Protein AF-A0A820P2M3-F1 (afdb_monomer_lite)

Secondary structure (DSSP, 8-state):
-HHHHHHHHHHHHHHHHHHHH-PPPGGGGS--TT--TTS-----------HHHHHHHSPPP--SHHHHHHHHHHHHHHHHHTTT-TTHHHHHHHHHHHHHHHHHHIIIIIS--PPP---SS-THHHHHHHHHHHHHHHHHHHHHHHTTHHHHH-TT--PPP-

Foldseek 3Di:
DVVVVVVVVVVVVVVVVVVVPPDDPPVVVDDPPPDDVPPDDPPPPPPPDDPVRVLVPAAADDDCVVVLVVVLVLVLCCLQCCLPDVCSVVVSVVVVVVSVVVVVCCQPPHHRNDDDDDDPDPPPSVVVSVVSNVVSVVNVVVVCVVVCVVCVVCVPDCDDDD

Organism: NCBI:txid433720

Sequence (162 aa):
TERKDLNDELKRILDQWNTSKQTKPVDDILIDSSFNPRDTIPSFETLSLSQAEIECLQPKWPDLYEDYLELVIQFGYIIFLSTLFPLAAFFSLINNILEIRTDAFKLCMIYQRPFSQRVKDIGHWQKIMEYMIVAAIIVNCIFCSIRGVFRRLVPRLPFAAE

Structure (mmCIF, N/CA/C/O backbone):
data_AF-A0A820P2M3-F1
#
_entry.id   AF-A0A820P2M3-F1
#
loop_
_atom_site.group_PDB
_atom_site.id
_atom_site.type_symbol
_atom_site.label_atom_id
_atom_site.label_alt_id
_atom_site.label_comp_id
_atom_site.label_asym_id
_atom_site.label_entity_id
_atom_site.label_seq_id
_atom_site.pdbx_PDB_ins_code
_atom_site.Cartn_x
_atom_site.Cartn_y
_atom_site.Cartn_z
_atom_site.occupancy
_atom_site.B_iso_or_equiv
_atom_site.auth_seq_id
_atom_site.auth_comp_id
_atom_site.auth_asym_id
_atom_site.auth_atom_id
_atom_site.pdbx_PDB_model_num
ATOM 1 N N . THR A 1 1 ? -55.831 -21.140 37.036 1.00 61.78 1 THR A N 1
ATOM 2 C CA . THR A 1 1 ? -54.873 -20.707 38.070 1.00 61.78 1 THR A CA 1
ATOM 3 C C . THR A 1 1 ? -53.545 -20.392 37.416 1.00 61.78 1 THR A C 1
ATOM 5 O O . THR A 1 1 ? -53.202 -19.228 37.361 1.00 61.78 1 THR A O 1
ATOM 8 N N . GLU A 1 2 ? -52.978 -21.340 36.673 1.00 67.62 2 GLU A N 1
ATOM 9 C CA . GLU A 1 2 ? -51.725 -21.209 35.904 1.00 67.62 2 GLU A CA 1
ATOM 10 C C . GLU A 1 2 ? -51.627 -20.001 34.938 1.00 67.62 2 GLU A C 1
ATOM 12 O O . GLU A 1 2 ? -50.626 -19.296 34.925 1.00 67.62 2 GLU A O 1
ATOM 17 N N . ARG A 1 3 ? -52.688 -19.664 34.179 1.00 70.62 3 ARG A N 1
ATOM 18 C CA . ARG A 1 3 ? -52.689 -18.440 33.338 1.00 70.62 3 ARG A CA 1
ATOM 19 C C . ARG A 1 3 ? -52.642 -17.127 34.129 1.00 70.62 3 ARG A C 1
ATOM 21 O O . ARG A 1 3 ? -52.258 -16.107 33.564 1.00 70.62 3 ARG A O 1
ATOM 28 N N . LYS A 1 4 ? -53.123 -17.119 35.376 1.00 74.06 4 LYS A N 1
ATOM 29 C CA . LYS A 1 4 ? -53.088 -15.916 36.221 1.00 74.06 4 LYS A CA 1
ATOM 30 C C . LYS A 1 4 ? -51.676 -15.719 36.761 1.00 74.06 4 LYS A C 1
ATOM 32 O O . LYS A 1 4 ? -51.141 -14.632 36.599 1.00 74.06 4 LYS A O 1
ATOM 37 N N . ASP A 1 5 ? -51.053 -16.801 37.220 1.00 82.62 5 ASP A N 1
ATOM 38 C CA . ASP A 1 5 ? -49.675 -16.793 37.716 1.00 82.62 5 ASP A CA 1
ATOM 39 C C . ASP A 1 5 ? -48.690 -16.304 36.640 1.00 82.62 5 ASP A C 1
ATOM 41 O O . ASP A 1 5 ? -47.858 -15.439 36.900 1.00 82.62 5 ASP A O 1
ATOM 45 N N . LEU A 1 6 ? -48.867 -16.754 35.392 1.00 86.50 6 LEU A N 1
ATOM 46 C CA . LEU A 1 6 ? -48.016 -16.352 34.267 1.00 86.50 6 LEU A CA 1
ATOM 47 C C . LEU A 1 6 ? -48.180 -14.867 33.890 1.00 86.50 6 LEU A C 1
ATOM 49 O O . LEU A 1 6 ? -47.212 -14.192 33.545 1.00 86.50 6 LEU A O 1
ATOM 53 N N . ASN A 1 7 ? -49.401 -14.332 33.986 1.00 88.06 7 ASN A N 1
ATOM 54 C CA . ASN A 1 7 ? -49.657 -12.908 33.757 1.00 88.06 7 ASN A CA 1
ATOM 55 C C . ASN A 1 7 ? -49.097 -12.030 34.882 1.00 88.06 7 ASN A C 1
ATOM 57 O O . ASN A 1 7 ? -48.656 -10.909 34.622 1.00 88.06 7 ASN A O 1
ATOM 61 N N . ASP A 1 8 ? -49.109 -12.526 36.116 1.00 91.00 8 ASP A N 1
ATOM 62 C CA . ASP A 1 8 ? -48.555 -11.814 37.264 1.00 91.00 8 ASP A CA 1
ATOM 63 C C . ASP A 1 8 ? -47.019 -11.809 37.221 1.00 91.00 8 ASP A C 1
ATOM 65 O O . ASP A 1 8 ? -46.391 -10.798 37.538 1.00 91.00 8 ASP A O 1
ATOM 69 N N . GLU A 1 9 ? -46.404 -12.886 36.734 1.00 87.25 9 GLU A N 1
ATOM 70 C CA . GLU A 1 9 ? -44.959 -12.969 36.520 1.00 87.25 9 GLU A CA 1
ATOM 71 C C . GLU A 1 9 ? -44.487 -12.071 35.368 1.00 87.25 9 GLU A C 1
ATOM 73 O O . GLU A 1 9 ? -43.521 -11.322 35.526 1.00 87.25 9 GLU A O 1
ATOM 78 N N . LEU A 1 10 ? -45.224 -12.027 34.253 1.00 89.31 10 LEU A N 1
ATOM 79 C CA . LEU A 1 10 ? -44.939 -11.092 33.158 1.00 89.31 10 LEU A CA 1
ATOM 80 C C . LEU A 1 10 ? -45.039 -9.631 33.600 1.00 89.31 10 LEU A C 1
ATOM 82 O O . LEU A 1 10 ? -44.202 -8.818 33.209 1.00 89.31 10 LEU A O 1
ATOM 86 N N . LYS A 1 11 ? -46.022 -9.291 34.441 1.00 90.19 11 LYS A N 1
ATOM 87 C CA . LYS A 1 11 ? -46.131 -7.943 35.015 1.00 90.19 11 LYS A CA 1
ATOM 88 C C . LYS A 1 11 ? -44.941 -7.599 35.900 1.00 90.19 11 LYS A C 1
ATOM 90 O O . LYS A 1 11 ? -44.429 -6.492 35.789 1.00 90.19 11 LYS A O 1
ATOM 95 N N . ARG A 1 12 ? -44.463 -8.541 36.720 1.00 90.81 12 ARG A N 1
ATOM 96 C CA . ARG A 1 12 ? -43.261 -8.337 37.545 1.00 90.81 12 ARG A CA 1
ATOM 97 C C . ARG A 1 12 ? -42.024 -8.079 36.694 1.00 90.81 12 ARG A C 1
ATOM 99 O O . ARG A 1 12 ? -41.280 -7.150 36.984 1.00 90.81 12 ARG A O 1
ATOM 106 N N . ILE A 1 13 ? -41.833 -8.862 35.634 1.00 83.12 13 ILE A N 1
ATOM 107 C CA . ILE A 1 13 ? -40.696 -8.701 34.719 1.00 83.12 13 ILE A CA 1
ATOM 108 C C . ILE A 1 13 ? -40.779 -7.355 33.988 1.00 83.12 13 ILE A C 1
ATOM 110 O O . ILE A 1 13 ? -39.770 -6.666 33.848 1.00 83.12 13 ILE A O 1
ATOM 114 N N . LEU A 1 14 ? -41.977 -6.958 33.552 1.00 87.50 14 LEU A N 1
ATOM 115 C CA . LEU A 1 14 ? -42.195 -5.686 32.868 1.00 87.50 14 LEU A CA 1
ATOM 116 C C . LEU A 1 14 ? -41.949 -4.488 33.797 1.00 87.50 14 LEU A C 1
ATOM 118 O O . LEU A 1 14 ? -41.298 -3.530 33.385 1.00 87.50 14 LEU A O 1
ATOM 122 N N . ASP A 1 15 ? -42.411 -4.559 35.047 1.00 87.94 15 ASP A N 1
ATOM 123 C CA . ASP A 1 15 ? -42.146 -3.532 36.058 1.00 87.94 15 ASP A CA 1
ATOM 124 C C . ASP A 1 15 ? -40.655 -3.449 36.379 1.00 87.94 15 ASP A C 1
ATOM 126 O O . ASP A 1 15 ? -40.093 -2.359 36.348 1.00 87.94 15 ASP A O 1
ATOM 130 N N . GLN A 1 16 ? -39.980 -4.585 36.584 1.00 83.12 16 GLN A N 1
ATOM 131 C CA . GLN A 1 16 ? -38.531 -4.606 36.802 1.00 83.12 16 GLN A CA 1
ATOM 132 C C . GLN A 1 16 ? -37.766 -3.994 35.628 1.00 83.12 16 GLN A C 1
ATOM 134 O O . GLN A 1 16 ? -36.831 -3.218 35.833 1.00 83.12 16 GLN A O 1
ATOM 139 N N . TRP A 1 17 ? -38.167 -4.307 34.396 1.00 77.19 17 TRP A N 1
ATOM 140 C CA . TRP A 1 17 ? -37.549 -3.739 33.205 1.00 77.19 17 TRP A CA 1
ATOM 141 C C . TRP A 1 17 ? -37.797 -2.228 33.103 1.00 77.19 17 TRP A C 1
ATOM 143 O O . TRP A 1 17 ? -36.853 -1.474 32.860 1.00 77.19 17 TRP A O 1
ATOM 153 N N . ASN A 1 18 ? -39.020 -1.765 33.372 1.00 81.44 18 ASN A N 1
ATOM 154 C CA . ASN A 1 18 ? -39.356 -0.339 33.394 1.00 81.44 18 ASN A CA 1
ATOM 155 C C . ASN A 1 18 ? -38.592 0.420 34.491 1.00 81.44 18 ASN A C 1
ATOM 157 O O . ASN A 1 18 ? -38.066 1.499 34.225 1.00 81.44 18 ASN A O 1
ATOM 161 N N . THR A 1 19 ? -38.453 -0.157 35.688 1.00 70.62 19 THR A N 1
ATOM 162 C CA . THR A 1 19 ? -37.643 0.418 36.774 1.00 70.62 19 THR A CA 1
ATOM 163 C C . THR A 1 19 ? -36.159 0.453 36.407 1.00 70.62 19 THR A C 1
ATOM 165 O O . THR A 1 19 ? -35.488 1.442 36.677 1.00 70.62 19 THR A O 1
ATOM 168 N N . SER A 1 20 ? -35.638 -0.575 35.725 1.00 67.44 20 SER A N 1
ATOM 169 C CA . SER A 1 20 ? -34.235 -0.600 35.275 1.00 67.44 20 SER A CA 1
ATOM 170 C C . SER A 1 20 ? -33.916 0.450 34.203 1.00 67.44 20 SER A C 1
ATOM 172 O O . SER A 1 20 ? -32.774 0.884 34.078 1.00 67.44 20 SER A O 1
ATOM 174 N N . LYS A 1 21 ? -34.927 0.871 33.433 1.00 63.72 21 LYS A N 1
ATOM 175 C CA . LYS A 1 21 ? -34.825 1.898 32.385 1.00 63.72 21 LYS A CA 1
ATOM 176 C C . LYS A 1 21 ? -34.891 3.323 32.935 1.00 63.72 21 LYS A C 1
ATOM 178 O O . LYS A 1 21 ? -34.507 4.250 32.225 1.00 63.72 21 LYS A O 1
ATOM 183 N N . GLN A 1 22 ? -35.351 3.508 34.173 1.00 59.16 22 GLN A N 1
ATOM 184 C CA . GLN A 1 22 ? -35.281 4.784 34.879 1.00 59.16 22 GLN A CA 1
ATOM 185 C C . GLN A 1 22 ? -33.865 4.990 35.419 1.00 59.16 22 GLN A C 1
ATOM 187 O O . GLN A 1 22 ? -33.533 4.664 36.556 1.00 59.16 22 GLN A O 1
ATOM 192 N N . THR A 1 23 ? -33.010 5.557 34.574 1.00 56.47 23 THR A N 1
ATOM 193 C CA . THR A 1 23 ? -31.793 6.229 35.028 1.00 56.47 23 THR A CA 1
ATOM 194 C C . THR A 1 23 ? -32.188 7.324 36.012 1.00 56.47 23 THR A C 1
ATOM 196 O O . THR A 1 23 ? -33.064 8.136 35.703 1.00 56.47 23 THR A O 1
ATOM 199 N N . LYS A 1 24 ? -31.570 7.322 37.197 1.00 48.31 24 LYS A N 1
ATOM 200 C CA . LYS A 1 24 ? -31.828 8.321 38.239 1.00 48.31 24 LYS A CA 1
ATOM 201 C C . LYS A 1 24 ? -31.706 9.734 37.643 1.00 48.31 24 LYS A C 1
ATOM 203 O O . LYS A 1 24 ? -30.755 9.973 36.893 1.00 48.31 24 LYS A O 1
ATOM 208 N N . PRO A 1 25 ? -32.651 10.647 37.924 1.00 44.47 25 PRO A N 1
ATOM 209 C CA . PRO A 1 25 ? -32.530 12.029 37.486 1.00 44.47 25 PRO A CA 1
ATOM 210 C C . PRO A 1 25 ? -31.259 12.645 38.083 1.00 44.47 25 PRO A C 1
ATOM 212 O O . PRO A 1 25 ? -30.903 12.375 39.228 1.00 44.47 25 PRO A O 1
ATOM 215 N N . VAL A 1 26 ? -30.572 13.461 37.282 1.00 48.06 26 VAL A N 1
ATOM 216 C CA . VAL A 1 26 ? -29.288 14.114 37.609 1.00 48.06 26 VAL A CA 1
ATOM 217 C C . VAL A 1 26 ? -29.381 14.986 38.875 1.00 48.06 26 VAL A C 1
ATOM 219 O O . VAL A 1 26 ? -28.370 15.255 39.517 1.00 48.06 26 VAL A O 1
ATOM 222 N N . ASP A 1 27 ? -30.592 15.362 39.280 1.00 45.91 27 ASP A N 1
ATOM 223 C CA . ASP A 1 27 ? -30.847 16.295 40.377 1.00 45.91 27 ASP A CA 1
ATOM 224 C C . ASP A 1 27 ? -30.625 15.695 41.782 1.00 45.91 27 ASP A C 1
ATOM 226 O O . ASP A 1 27 ? -30.342 16.445 42.710 1.00 45.91 27 ASP A O 1
ATOM 230 N N . ASP A 1 28 ? -30.644 14.363 41.948 1.00 47.19 28 ASP A N 1
ATOM 231 C CA . ASP A 1 28 ? -30.294 13.711 43.231 1.00 47.19 28 ASP A CA 1
ATOM 232 C C . ASP A 1 28 ? -28.769 13.600 43.454 1.00 47.19 28 ASP A C 1
ATOM 234 O O . ASP A 1 28 ? -28.320 13.137 44.503 1.00 47.19 28 ASP A O 1
ATOM 238 N N . ILE A 1 29 ? -27.947 14.003 42.474 1.00 50.44 29 ILE A N 1
ATOM 239 C CA . ILE A 1 29 ? -26.476 13.926 42.553 1.00 50.44 29 ILE A CA 1
ATOM 240 C C . ILE A 1 29 ? -25.867 15.206 43.149 1.00 50.44 29 ILE A C 1
ATOM 242 O O . ILE A 1 29 ? -24.676 15.230 43.453 1.00 50.44 29 ILE A O 1
ATOM 246 N N . LEU A 1 30 ? -26.640 16.273 43.381 1.00 53.16 30 LEU A N 1
ATOM 247 C CA . LEU A 1 30 ? -26.059 17.555 43.779 1.00 53.16 30 LEU A CA 1
ATOM 248 C C . LEU A 1 30 ? -26.565 18.090 45.130 1.00 53.16 30 LEU A C 1
ATOM 250 O O . LEU A 1 30 ? -27.649 18.649 45.248 1.00 53.16 30 LEU A O 1
ATOM 254 N N . ILE A 1 31 ? -25.607 18.058 46.070 1.00 45.88 31 ILE A N 1
ATOM 255 C CA . ILE A 1 31 ? -25.401 18.914 47.254 1.00 45.88 31 ILE A CA 1
ATOM 256 C C . ILE A 1 31 ? -25.871 18.307 48.586 1.00 45.88 31 ILE A C 1
ATOM 258 O O . ILE A 1 31 ? -26.873 18.706 49.173 1.00 45.88 31 ILE A O 1
ATOM 262 N N . ASP A 1 32 ? -25.035 17.418 49.133 1.00 41.59 32 ASP A N 1
ATOM 263 C CA . ASP A 1 32 ? -24.897 17.299 50.585 1.00 41.59 32 ASP A CA 1
ATOM 264 C C . ASP A 1 32 ? -24.170 18.549 51.112 1.00 41.59 32 ASP A C 1
ATOM 266 O O . ASP A 1 32 ? -22.981 18.775 50.872 1.00 41.59 32 ASP A O 1
ATOM 270 N N . SER A 1 33 ? -24.920 19.419 51.784 1.00 49.06 33 SER A N 1
ATOM 271 C CA . SER A 1 33 ? -24.467 20.715 52.296 1.00 49.06 33 SER A CA 1
ATOM 272 C C . SER A 1 33 ? -23.520 20.640 53.509 1.00 49.06 33 SER A C 1
ATOM 274 O O . SER A 1 33 ? -23.261 21.671 54.127 1.00 49.06 33 SER A O 1
ATOM 276 N N . SER A 1 34 ? -22.975 19.472 53.868 1.00 47.75 34 SER A N 1
ATOM 277 C CA . SER A 1 34 ? -21.999 19.332 54.965 1.00 47.75 34 SER A CA 1
ATOM 278 C C . SER A 1 34 ? -20.522 19.360 54.538 1.00 47.75 34 SER A C 1
ATOM 280 O O . SER A 1 34 ? -19.660 18.912 55.291 1.00 47.75 34 SER A O 1
ATOM 282 N N . PHE A 1 35 ? -20.192 19.885 53.354 1.00 44.88 35 PHE A N 1
ATOM 283 C CA . PHE A 1 35 ? -18.817 19.884 52.842 1.00 44.88 35 PHE A CA 1
ATOM 284 C C . PHE A 1 35 ? -17.872 20.794 53.653 1.00 44.88 35 PHE A C 1
ATOM 286 O O . PHE A 1 35 ? -17.874 22.021 53.530 1.00 44.88 35 PHE A O 1
ATOM 293 N N . ASN A 1 36 ? -17.034 20.172 54.480 1.00 48.19 36 ASN A N 1
ATOM 294 C CA . ASN A 1 36 ? -15.939 20.796 55.209 1.00 48.19 36 ASN A CA 1
ATOM 295 C C . ASN A 1 36 ? -14.705 20.906 54.283 1.00 48.19 36 ASN A C 1
ATOM 297 O O . ASN A 1 36 ? -14.174 19.878 53.867 1.00 48.19 36 ASN A O 1
ATOM 301 N N . PRO A 1 37 ? -14.182 22.111 53.979 1.00 46.84 37 PRO A N 1
ATOM 302 C CA . PRO A 1 37 ? -13.107 22.303 52.992 1.00 46.84 37 PRO A CA 1
ATOM 303 C C . PRO A 1 37 ? -11.748 21.664 53.338 1.00 46.84 37 PRO A C 1
ATOM 305 O O . PRO A 1 37 ? -10.797 21.813 52.571 1.00 46.84 37 PRO A O 1
ATOM 308 N N . ARG A 1 38 ? -11.613 21.026 54.510 1.00 47.50 38 ARG A N 1
ATOM 309 C CA . ARG A 1 38 ? -10.399 20.311 54.949 1.00 47.50 38 ARG A CA 1
ATOM 310 C C . ARG A 1 38 ? -10.502 18.793 54.875 1.00 47.50 38 ARG A C 1
ATOM 312 O O . ARG A 1 38 ? -9.479 18.133 55.050 1.00 47.50 38 ARG A O 1
ATOM 319 N N . ASP A 1 39 ? -11.678 18.251 54.596 1.00 50.47 39 ASP A N 1
ATOM 320 C CA . ASP A 1 39 ? -11.838 16.815 54.443 1.00 50.47 39 ASP A CA 1
ATOM 321 C C . ASP A 1 39 ? -11.565 16.499 52.975 1.00 50.47 39 ASP A C 1
ATOM 323 O O . ASP A 1 39 ? -12.344 16.873 52.111 1.00 50.47 39 ASP A O 1
ATOM 327 N N . THR A 1 40 ? -10.376 15.937 52.732 1.00 47.00 40 THR A N 1
ATOM 328 C CA . THR A 1 40 ? -9.894 15.273 51.511 1.00 47.00 40 THR A CA 1
ATOM 329 C C . THR A 1 40 ? -10.484 15.800 50.208 1.00 47.00 40 THR A C 1
ATOM 331 O O . THR A 1 40 ? -11.644 15.529 49.920 1.00 47.00 40 THR A O 1
ATOM 334 N N . ILE A 1 41 ? -9.645 16.468 49.394 1.00 41.03 41 ILE A N 1
ATOM 335 C CA . ILE A 1 41 ? -9.907 16.796 47.978 1.00 41.03 41 ILE A CA 1
ATOM 336 C C . ILE A 1 41 ? -10.854 15.730 47.428 1.00 41.03 41 ILE A C 1
ATOM 338 O O . ILE A 1 41 ? -10.417 14.574 47.381 1.00 41.03 41 ILE A O 1
ATOM 342 N N . PRO A 1 42 ? -12.126 16.060 47.122 1.00 40.44 42 PRO A N 1
ATOM 343 C CA . PRO A 1 42 ? -13.069 15.059 46.672 1.00 40.44 42 PRO A CA 1
ATOM 344 C C . PRO A 1 42 ? -12.395 14.461 45.457 1.00 40.44 42 PRO A C 1
ATOM 346 O O . PRO A 1 42 ? -12.099 15.178 44.497 1.00 40.44 42 PRO A O 1
ATOM 349 N N . SER A 1 43 ? -12.006 13.190 45.567 1.00 42.25 43 SER A N 1
ATOM 350 C CA . SER A 1 43 ? -11.518 12.438 44.430 1.00 42.25 43 SER A CA 1
ATOM 351 C C . SER A 1 43 ? -12.587 12.665 43.390 1.00 42.25 43 SER A C 1
ATOM 353 O O . SER A 1 43 ? -13.724 12.266 43.633 1.00 42.25 43 SER A O 1
ATOM 355 N N . PHE A 1 44 ? -12.253 13.422 42.340 1.00 45.84 44 PHE A N 1
ATOM 356 C CA . PHE A 1 44 ? -13.101 13.597 41.179 1.00 45.84 44 PHE A CA 1
ATOM 357 C C . PHE A 1 44 ? -13.518 12.181 40.836 1.00 45.84 44 PHE A C 1
ATOM 359 O O . PHE A 1 44 ? -12.673 11.381 40.428 1.00 45.84 44 PHE A O 1
ATOM 366 N N . GLU A 1 45 ? -14.748 11.832 41.201 1.00 49.66 45 GLU A N 1
ATOM 367 C CA . GLU A 1 45 ? -15.285 10.504 41.022 1.00 49.66 45 GLU A CA 1
ATOM 368 C C . GLU A 1 45 ? -15.474 10.471 39.523 1.00 49.66 45 GLU A C 1
ATOM 370 O O . GLU A 1 45 ? -16.468 10.944 38.977 1.00 49.66 45 GLU A O 1
ATOM 375 N N . THR A 1 46 ? -14.391 10.102 38.839 1.00 51.16 46 THR A N 1
ATOM 376 C CA . THR A 1 46 ? -14.387 9.857 37.419 1.00 51.16 46 THR A CA 1
ATOM 377 C C . THR A 1 46 ? -15.525 8.878 37.269 1.00 51.16 46 THR A C 1
ATOM 379 O O . THR A 1 46 ? -15.401 7.742 37.735 1.00 51.16 46 THR A O 1
ATOM 382 N N . LEU A 1 47 ? -16.649 9.331 36.715 1.00 59.25 47 LEU A N 1
ATOM 383 C CA . LEU A 1 47 ? -17.629 8.462 36.095 1.00 59.25 47 LEU A CA 1
ATOM 384 C C . LEU A 1 47 ? -16.794 7.592 35.165 1.00 59.25 47 LEU A C 1
ATOM 386 O O . LEU A 1 47 ? -16.345 8.046 34.112 1.00 59.25 47 LEU A O 1
ATOM 390 N N . SER A 1 48 ? -16.404 6.422 35.665 1.00 67.44 48 SER A N 1
ATOM 391 C CA . SER A 1 48 ? -15.424 5.575 35.015 1.00 67.44 48 SER A CA 1
ATOM 392 C C . SER A 1 48 ? -16.208 4.899 33.921 1.00 67.44 48 SER A C 1
ATOM 394 O O . SER A 1 48 ? -16.865 3.885 34.142 1.00 67.44 48 SER A O 1
ATOM 396 N N . LEU A 1 49 ? -16.242 5.572 32.770 1.00 76.31 49 LEU A N 1
ATOM 397 C CA . LEU A 1 49 ? -16.890 5.057 31.582 1.00 76.31 49 LEU A CA 1
ATOM 398 C C . LEU A 1 49 ? -16.393 3.632 31.379 1.00 76.31 49 LEU A C 1
ATOM 400 O O . LEU A 1 49 ? -15.188 3.358 31.422 1.00 76.31 49 LEU A O 1
ATOM 404 N N . SER A 1 50 ? -17.340 2.722 31.195 1.00 85.31 50 SER A N 1
ATOM 405 C CA . SER A 1 50 ? -17.029 1.353 30.838 1.00 85.31 50 SER A CA 1
ATOM 406 C C . SER A 1 50 ? -16.214 1.358 29.550 1.00 85.31 50 SER A C 1
ATOM 408 O O . SER A 1 50 ? -16.420 2.196 28.670 1.00 85.31 50 SER A O 1
ATOM 410 N N . GLN A 1 51 ? -15.325 0.381 29.395 1.00 85.75 51 GLN A N 1
ATOM 411 C CA . GLN A 1 51 ? -14.555 0.205 28.164 1.00 85.75 51 GLN A CA 1
ATOM 412 C C . GLN A 1 51 ? -15.458 0.225 26.918 1.00 85.75 51 GLN A C 1
ATOM 414 O O . GLN A 1 51 ? -15.114 0.836 25.912 1.00 85.75 51 GLN A O 1
ATOM 419 N N . ALA A 1 52 ? -16.652 -0.369 27.012 1.00 85.75 52 ALA A N 1
ATOM 420 C CA . ALA A 1 52 ? -17.623 -0.365 25.924 1.00 85.75 52 ALA A CA 1
ATOM 421 C C . ALA A 1 52 ? -18.138 1.045 25.583 1.00 85.75 52 ALA A C 1
ATOM 423 O O . ALA A 1 52 ? -18.359 1.341 24.413 1.00 85.75 52 ALA A O 1
ATOM 424 N N . GLU A 1 53 ? -18.319 1.921 26.575 1.00 88.25 53 GLU A N 1
ATOM 425 C CA . GLU A 1 53 ? -18.743 3.310 26.356 1.00 88.25 53 GLU A CA 1
ATOM 426 C C . GLU A 1 53 ? -17.626 4.121 25.694 1.00 88.25 53 GLU A C 1
ATOM 428 O O . GLU A 1 53 ? -17.896 4.864 24.754 1.00 88.25 53 GLU A O 1
ATOM 433 N N . ILE A 1 54 ? -16.372 3.919 26.114 1.00 86.69 54 ILE A N 1
ATOM 434 C CA . ILE A 1 54 ? -15.194 4.543 25.489 1.00 86.69 54 ILE A CA 1
ATOM 435 C C . ILE A 1 54 ? -15.056 4.092 24.029 1.00 86.69 54 ILE A C 1
ATOM 437 O O . ILE A 1 54 ? -14.891 4.926 23.139 1.00 86.69 54 ILE A O 1
ATOM 441 N N . GLU A 1 55 ? -15.182 2.791 23.760 1.00 87.25 55 GLU A N 1
ATOM 442 C CA . GLU A 1 55 ? -15.121 2.244 22.400 1.00 87.25 55 GLU A CA 1
ATOM 443 C C . GLU A 1 55 ? -16.277 2.755 21.531 1.00 87.25 55 GLU A C 1
ATOM 445 O O . GLU A 1 55 ? -16.069 3.109 20.374 1.00 87.25 55 GLU A O 1
ATOM 450 N N . C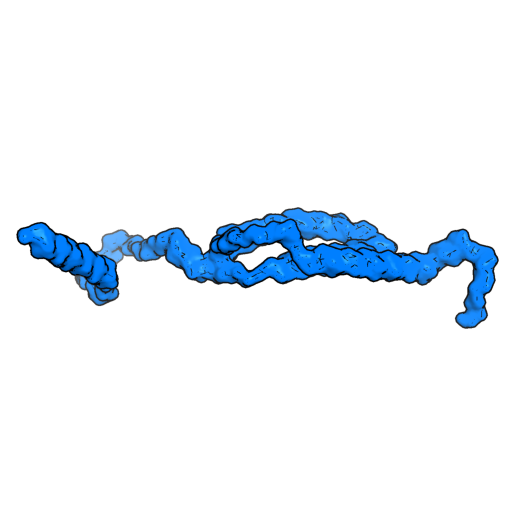YS A 1 56 ? -17.489 2.893 22.078 1.00 87.31 56 CYS A N 1
ATOM 451 C CA . CYS A 1 56 ? -18.630 3.447 21.338 1.00 87.31 56 CYS A CA 1
ATOM 452 C C . CYS A 1 56 ? -18.412 4.896 20.877 1.00 87.31 56 CYS A C 1
ATOM 454 O O . CYS A 1 56 ? -19.030 5.316 19.895 1.00 87.31 56 CYS A O 1
ATOM 456 N N . LEU A 1 57 ? -17.552 5.652 21.565 1.0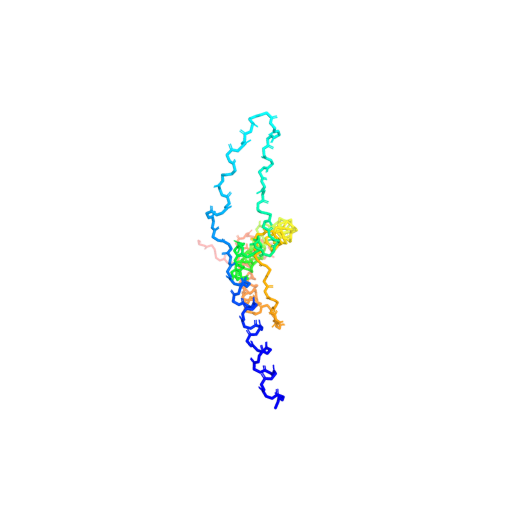0 89.00 57 LEU A N 1
ATOM 457 C CA . LEU A 1 57 ? -17.218 7.033 21.215 1.00 89.00 57 LEU A CA 1
ATOM 458 C C . LEU A 1 57 ? -16.140 7.140 20.126 1.00 89.00 57 LEU A C 1
ATOM 460 O O . LEU A 1 57 ? -16.003 8.206 19.524 1.00 89.00 57 LEU A O 1
ATOM 464 N N . GLN A 1 58 ? -15.385 6.073 19.844 1.00 91.62 58 GLN A N 1
ATOM 465 C CA . GLN A 1 58 ? -14.381 6.094 18.778 1.00 91.62 58 GLN A CA 1
ATOM 466 C C . GLN A 1 58 ? -15.043 6.236 17.396 1.00 91.62 58 GLN A C 1
ATOM 468 O O . GLN A 1 58 ? -16.185 5.813 17.203 1.00 91.62 58 GLN A O 1
ATOM 473 N N . PRO A 1 59 ? -14.359 6.803 16.393 1.00 92.31 59 PRO A N 1
ATOM 474 C CA . PRO A 1 59 ? -14.859 6.811 15.026 1.00 92.31 59 PRO A CA 1
ATOM 475 C C . PRO A 1 59 ? -14.992 5.388 14.469 1.00 92.31 59 PRO A C 1
ATOM 477 O O . PRO A 1 59 ? -14.194 4.494 14.760 1.00 92.31 59 PRO A O 1
ATOM 480 N N . LYS A 1 60 ? -15.990 5.182 13.607 1.00 92.12 60 LYS A N 1
ATOM 481 C CA . LYS A 1 60 ? -16.078 3.959 12.806 1.00 92.12 60 LYS A CA 1
ATOM 482 C C . LYS A 1 60 ? -14.996 3.969 11.739 1.00 92.12 60 LYS A C 1
ATOM 484 O O . LYS A 1 60 ? 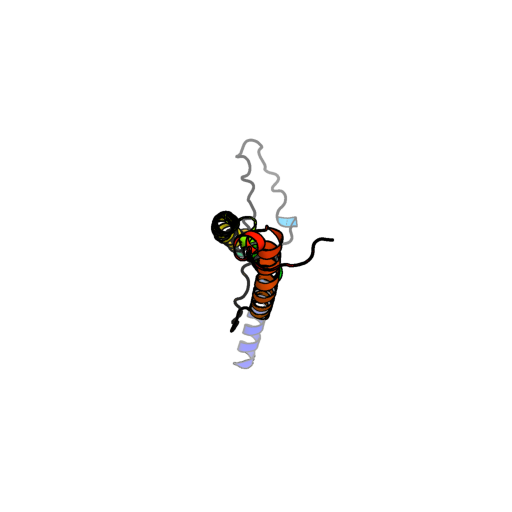-14.734 5.000 11.123 1.00 92.12 60 LYS A O 1
ATOM 489 N N . TRP A 1 61 ? -14.401 2.807 11.519 1.00 90.25 61 TRP A N 1
ATOM 490 C CA . TRP A 1 61 ? -13.441 2.624 10.447 1.00 90.25 61 TRP A CA 1
ATOM 491 C C . TRP A 1 61 ? -14.157 2.752 9.080 1.00 90.25 61 TRP A C 1
ATOM 493 O O . TRP A 1 61 ? -15.190 2.098 8.900 1.00 90.25 61 TRP A O 1
ATOM 503 N N . PRO A 1 62 ? -13.692 3.631 8.168 1.00 85.88 62 PRO A N 1
ATOM 504 C CA . PRO A 1 62 ? -14.447 4.011 6.976 1.00 85.88 62 PRO A CA 1
ATOM 505 C C . PRO A 1 62 ? -14.410 2.941 5.876 1.00 85.88 62 PRO A C 1
ATOM 507 O O . PRO A 1 62 ? -15.449 2.357 5.578 1.00 85.88 62 PRO A O 1
ATOM 510 N N . ASP A 1 63 ? -13.243 2.703 5.271 1.00 86.88 63 ASP A N 1
ATOM 511 C CA . ASP A 1 63 ? -13.019 1.717 4.208 1.00 86.88 63 ASP A CA 1
ATOM 512 C C . ASP A 1 63 ? -11.507 1.486 3.983 1.00 86.88 63 ASP A C 1
ATOM 514 O O . ASP A 1 63 ? -10.687 2.302 4.398 1.00 86.88 63 ASP A O 1
ATOM 518 N N . LEU A 1 64 ? -11.148 0.394 3.291 1.00 91.25 64 LEU A N 1
ATOM 519 C CA . LEU A 1 64 ? -9.772 -0.051 2.993 1.00 91.25 64 LEU A CA 1
ATOM 520 C C . LEU A 1 64 ? -9.198 0.706 1.788 1.00 91.25 64 LEU A C 1
ATOM 522 O O . LEU A 1 64 ? -8.050 0.491 1.408 1.00 91.25 64 LEU A O 1
ATOM 526 N N . TYR A 1 65 ? -10.017 1.530 1.132 1.00 93.38 65 TYR A N 1
ATOM 527 C CA . TYR A 1 65 ? -9.678 2.176 -0.127 1.00 93.38 65 TYR A CA 1
ATOM 528 C C . TYR A 1 65 ? -8.392 3.003 -0.033 1.00 93.38 65 TYR A C 1
ATOM 530 O O . TYR A 1 65 ? -7.503 2.813 -0.858 1.00 93.38 65 TYR A O 1
ATOM 538 N N . GLU A 1 66 ? -8.275 3.870 0.975 1.00 93.56 66 GLU A N 1
ATOM 539 C CA . GLU A 1 66 ? -7.098 4.733 1.145 1.00 93.56 66 GLU A CA 1
ATOM 540 C C . GLU A 1 66 ? -5.847 3.925 1.512 1.00 93.56 66 GLU A C 1
ATOM 542 O O . GLU A 1 66 ? -4.786 4.151 0.934 1.00 93.56 66 GLU A O 1
ATOM 547 N N . ASP A 1 67 ? -5.988 2.919 2.381 1.00 93.44 67 ASP A N 1
ATOM 548 C CA . ASP A 1 67 ? -4.873 2.054 2.784 1.00 93.44 67 ASP A CA 1
ATOM 549 C C . ASP A 1 67 ? -4.319 1.267 1.569 1.00 93.44 67 ASP A C 1
ATOM 551 O O . ASP A 1 67 ? -3.109 1.152 1.372 1.00 93.44 67 ASP A O 1
ATOM 555 N N . TYR A 1 68 ? -5.188 0.770 0.674 1.00 95.69 68 TYR A N 1
ATOM 556 C CA . TYR A 1 68 ? -4.738 0.159 -0.585 1.00 95.69 68 TYR A CA 1
ATOM 557 C C . TYR A 1 68 ? -4.170 1.178 -1.574 1.00 95.69 68 TYR A C 1
ATOM 559 O O . TYR A 1 68 ? -3.205 0.868 -2.279 1.00 95.69 68 TYR A O 1
ATOM 567 N N . LEU A 1 69 ? -4.768 2.367 -1.667 1.00 95.94 69 LEU A N 1
ATOM 568 C CA . LEU A 1 69 ? -4.324 3.411 -2.585 1.00 95.94 69 LEU A CA 1
ATOM 569 C C . LEU A 1 69 ? -2.884 3.829 -2.274 1.00 95.94 69 LEU A C 1
ATOM 571 O O . LEU A 1 69 ? -2.069 3.937 -3.193 1.00 95.94 69 LEU A O 1
ATOM 575 N N . GLU A 1 70 ? -2.561 3.996 -0.993 1.00 95.06 70 GLU A N 1
ATOM 576 C CA . GLU A 1 70 ? -1.213 4.301 -0.519 1.00 95.06 70 GLU A CA 1
ATOM 577 C C . GLU A 1 70 ? -0.197 3.248 -0.988 1.00 95.06 70 GLU A C 1
ATOM 579 O O . GLU A 1 70 ? 0.803 3.583 -1.636 1.00 95.06 70 GLU A O 1
ATOM 584 N N . LEU A 1 71 ? -0.506 1.964 -0.778 1.00 95.94 71 LEU A N 1
ATOM 585 C CA . LEU A 1 71 ? 0.346 0.853 -1.210 1.00 95.94 71 LEU A CA 1
ATOM 586 C C . LEU A 1 71 ? 0.535 0.816 -2.732 1.00 95.94 71 LEU A C 1
ATOM 588 O O . LEU A 1 71 ? 1.647 0.592 -3.221 1.00 95.94 71 LEU A O 1
ATOM 592 N N . VAL A 1 72 ? -0.533 1.045 -3.501 1.00 97.00 72 VAL A N 1
ATOM 593 C CA . VAL A 1 72 ? -0.478 1.022 -4.970 1.00 97.00 72 VAL A CA 1
ATOM 594 C C . VAL A 1 72 ? 0.343 2.186 -5.519 1.00 97.00 72 VAL A C 1
ATOM 596 O O . VAL A 1 72 ? 1.147 1.986 -6.434 1.00 97.00 72 VAL A O 1
ATOM 599 N N . ILE A 1 73 ? 0.204 3.388 -4.957 1.00 96.25 73 ILE A N 1
ATOM 600 C CA . ILE A 1 73 ? 1.006 4.550 -5.358 1.00 96.25 73 ILE A CA 1
ATOM 601 C C . ILE A 1 73 ? 2.490 4.296 -5.066 1.00 96.25 73 ILE A C 1
ATOM 603 O O . ILE A 1 73 ? 3.341 4.520 -5.933 1.00 96.25 73 ILE A O 1
ATOM 607 N N . GLN A 1 74 ? 2.806 3.767 -3.884 1.00 96.50 74 GLN A N 1
ATOM 608 C CA . GLN A 1 74 ? 4.172 3.423 -3.502 1.00 96.50 74 GLN A CA 1
ATOM 609 C C . GLN A 1 74 ? 4.775 2.355 -4.422 1.00 96.50 74 GLN A C 1
ATOM 611 O O . GLN A 1 74 ? 5.898 2.514 -4.909 1.00 96.50 74 GLN A O 1
ATOM 616 N N . PHE A 1 75 ? 4.014 1.303 -4.730 1.00 96.69 75 PHE A N 1
ATOM 617 C CA . PHE A 1 75 ? 4.397 0.298 -5.719 1.00 96.69 75 PHE A CA 1
ATOM 618 C C . PHE A 1 75 ? 4.663 0.927 -7.094 1.00 96.69 75 PHE A C 1
ATOM 620 O O . PHE A 1 75 ? 5.677 0.622 -7.726 1.00 96.69 75 PHE A O 1
ATOM 627 N N . GLY A 1 76 ? 3.809 1.861 -7.522 1.00 96.75 76 GLY A N 1
ATOM 628 C CA . GLY A 1 76 ? 3.974 2.643 -8.744 1.00 96.75 76 GLY A CA 1
ATOM 629 C C . GLY A 1 76 ? 5.327 3.346 -8.817 1.00 96.75 76 GLY A C 1
ATOM 630 O O . GLY A 1 76 ? 6.056 3.179 -9.798 1.00 96.75 76 GLY A O 1
ATOM 631 N N . TYR A 1 77 ? 5.712 4.075 -7.767 1.00 95.50 77 TYR A N 1
ATOM 632 C CA . TYR A 1 77 ? 7.011 4.751 -7.728 1.00 95.50 77 TYR A CA 1
ATOM 633 C C . TYR A 1 77 ? 8.184 3.785 -7.918 1.00 95.50 77 TYR A C 1
ATOM 635 O O . TYR A 1 77 ? 9.124 4.109 -8.644 1.00 95.50 77 TYR A O 1
ATOM 643 N N . ILE A 1 78 ? 8.121 2.587 -7.334 1.00 96.50 78 ILE A N 1
ATOM 644 C CA . ILE A 1 78 ? 9.178 1.577 -7.476 1.00 96.50 78 ILE A CA 1
ATOM 645 C C . ILE A 1 78 ? 9.284 1.106 -8.927 1.00 96.50 78 ILE A C 1
ATOM 647 O O . ILE A 1 78 ? 10.376 1.099 -9.496 1.00 96.50 78 ILE A O 1
ATOM 651 N N . ILE A 1 79 ? 8.165 0.707 -9.538 1.00 96.88 79 ILE A N 1
ATOM 652 C CA . ILE A 1 79 ? 8.195 0.078 -10.863 1.00 96.88 79 ILE A CA 1
ATOM 653 C C . ILE A 1 79 ? 8.486 1.092 -11.971 1.00 96.88 79 ILE A C 1
ATOM 655 O O . ILE A 1 79 ? 9.316 0.817 -12.840 1.00 96.88 79 ILE A O 1
ATOM 659 N N . PHE A 1 80 ? 7.884 2.284 -11.930 1.00 95.38 80 PHE A N 1
ATOM 660 C CA . PHE A 1 80 ? 8.064 3.300 -12.970 1.00 95.38 80 PHE A CA 1
ATOM 661 C C . PHE A 1 80 ? 9.447 3.948 -12.914 1.00 95.38 80 PHE A C 1
ATOM 663 O O . PHE A 1 80 ? 10.011 4.271 -13.959 1.00 95.38 80 PHE A O 1
ATOM 670 N N . LEU A 1 81 ? 10.012 4.120 -11.716 1.00 90.44 81 LEU A N 1
ATOM 671 C CA . LEU A 1 81 ? 11.293 4.803 -11.531 1.00 90.44 81 LEU A CA 1
ATOM 672 C C . LEU A 1 81 ? 12.468 3.843 -11.348 1.00 90.44 81 LEU A C 1
ATOM 674 O O . LEU A 1 81 ? 13.574 4.311 -11.097 1.00 90.44 81 LEU A O 1
ATOM 678 N N . SER A 1 82 ? 12.284 2.532 -11.517 1.00 91.69 82 SER A N 1
ATOM 679 C CA . SER A 1 82 ? 13.340 1.533 -11.288 1.00 91.69 82 SER A CA 1
ATOM 680 C C . SER A 1 82 ? 14.634 1.817 -12.067 1.00 91.69 82 SER A C 1
ATOM 682 O O . SER A 1 82 ? 15.725 1.727 -11.504 1.00 91.69 82 SER A O 1
ATOM 684 N N . THR A 1 83 ? 14.535 2.254 -13.328 1.00 89.88 83 THR A N 1
ATOM 685 C CA . THR A 1 83 ? 15.708 2.640 -14.139 1.00 89.88 83 THR A CA 1
ATOM 686 C C . THR A 1 83 ? 16.318 3.978 -13.697 1.00 89.88 83 THR A C 1
ATOM 688 O O . THR A 1 83 ? 17.512 4.219 -13.879 1.00 89.88 83 THR A O 1
ATOM 691 N N . LEU A 1 84 ? 15.514 4.891 -13.145 1.00 89.69 84 LEU A N 1
ATOM 692 C CA . LEU A 1 84 ? 15.938 6.240 -12.755 1.00 89.69 84 LEU A CA 1
ATOM 693 C C . LEU A 1 84 ? 16.539 6.288 -11.343 1.00 89.69 84 LEU A C 1
ATOM 695 O O . LEU A 1 84 ? 17.533 6.984 -11.144 1.00 89.69 84 LEU A O 1
ATOM 699 N N . PHE A 1 85 ? 15.952 5.558 -10.397 1.00 91.19 85 PHE A N 1
ATOM 700 C CA . PHE A 1 85 ? 16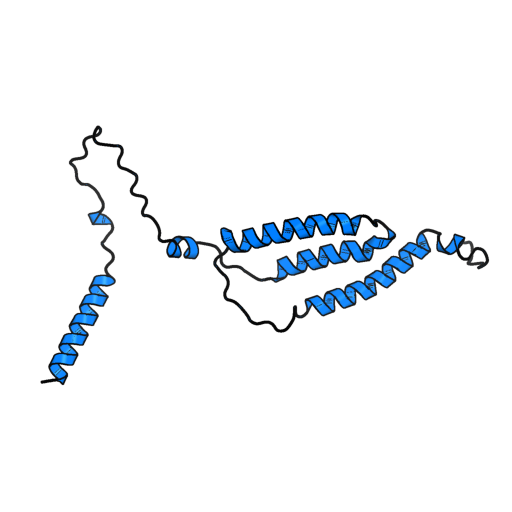.266 5.594 -8.974 1.00 91.19 85 PHE A CA 1
ATOM 701 C C . PHE A 1 85 ? 16.151 4.188 -8.350 1.00 91.19 85 PHE A C 1
ATOM 703 O O . PHE A 1 85 ? 15.132 3.844 -7.750 1.00 91.19 85 PHE A O 1
ATOM 710 N N . PRO A 1 86 ? 17.204 3.358 -8.444 1.00 88.81 86 PRO A N 1
ATOM 711 C CA . PRO A 1 86 ? 17.168 1.972 -7.968 1.00 88.81 86 PRO A CA 1
ATOM 712 C C . PRO A 1 86 ? 17.021 1.843 -6.441 1.00 88.81 86 PRO A C 1
ATOM 714 O O . PRO A 1 86 ? 16.579 0.806 -5.954 1.00 88.81 86 PRO A O 1
ATOM 717 N N . LEU A 1 87 ? 17.336 2.896 -5.672 1.00 93.38 87 LEU A N 1
ATOM 718 C CA . LEU A 1 87 ? 17.131 2.916 -4.219 1.00 93.38 87 LEU A CA 1
ATOM 719 C C . LEU A 1 87 ? 15.657 3.103 -3.811 1.00 93.38 87 LEU A C 1
ATOM 721 O O . LEU A 1 87 ? 15.350 2.950 -2.630 1.00 93.38 87 LEU A O 1
ATOM 725 N N . ALA A 1 88 ? 14.734 3.379 -4.744 1.00 93.75 88 ALA A N 1
ATOM 726 C CA . ALA A 1 88 ? 13.303 3.527 -4.446 1.00 93.75 88 ALA A CA 1
ATOM 727 C C . ALA A 1 88 ? 12.743 2.333 -3.656 1.00 93.75 88 ALA A C 1
ATOM 729 O O . ALA A 1 88 ? 12.023 2.511 -2.675 1.00 93.75 88 ALA A O 1
ATOM 730 N N . ALA A 1 89 ? 13.131 1.115 -4.046 1.00 93.69 89 ALA A N 1
ATOM 731 C CA . ALA A 1 89 ? 12.693 -0.114 -3.390 1.00 93.69 89 ALA A CA 1
ATOM 732 C C . ALA A 1 89 ? 13.151 -0.196 -1.924 1.00 93.69 89 ALA A C 1
ATOM 734 O O . ALA A 1 89 ? 12.421 -0.705 -1.078 1.00 93.69 89 ALA A O 1
ATOM 735 N N . PHE A 1 90 ? 14.333 0.340 -1.604 1.00 95.38 90 PHE A N 1
ATOM 736 C CA . PHE A 1 90 ? 14.850 0.354 -0.237 1.00 95.38 90 PHE A CA 1
ATOM 737 C C . PHE A 1 90 ? 14.048 1.301 0.662 1.00 95.38 90 PHE A C 1
ATOM 739 O O . PHE A 1 90 ? 13.625 0.906 1.746 1.00 95.38 90 PHE A O 1
ATOM 746 N N . PHE A 1 91 ? 13.770 2.521 0.191 1.00 95.19 91 PHE A N 1
ATOM 747 C CA . PHE A 1 91 ? 12.925 3.464 0.930 1.00 95.19 91 PHE A CA 1
ATOM 748 C C . PHE A 1 91 ? 11.501 2.938 1.096 1.00 95.19 91 PHE A C 1
ATOM 750 O O . PHE A 1 91 ? 10.942 3.018 2.185 1.00 95.19 91 PHE A O 1
ATOM 757 N N . SER A 1 92 ? 10.956 2.312 0.051 1.00 95.38 92 SER A N 1
ATOM 758 C CA . SER A 1 92 ? 9.664 1.633 0.121 1.00 95.38 92 SER A CA 1
ATOM 759 C C . SER A 1 92 ? 9.647 0.513 1.164 1.00 95.38 92 SER A C 1
ATOM 761 O O . SER A 1 92 ? 8.650 0.325 1.851 1.00 95.38 92 SER A O 1
ATOM 763 N N . LEU A 1 93 ? 10.721 -0.267 1.288 1.00 95.75 93 LEU A N 1
ATOM 764 C CA . LEU A 1 93 ? 10.777 -1.339 2.279 1.00 95.75 93 LEU A CA 1
ATOM 765 C C . LEU A 1 93 ? 10.723 -0.781 3.705 1.00 95.75 93 LEU A C 1
ATOM 767 O O . LEU A 1 93 ? 9.984 -1.306 4.534 1.00 95.75 93 LEU A O 1
ATOM 771 N N . ILE A 1 94 ? 11.473 0.291 3.977 1.00 97.19 94 ILE A N 1
ATOM 772 C CA . ILE A 1 94 ? 11.425 0.977 5.274 1.00 97.19 94 ILE A CA 1
ATOM 773 C C . ILE A 1 94 ? 10.020 1.524 5.526 1.00 97.19 94 ILE A C 1
ATOM 775 O O . ILE A 1 94 ? 9.489 1.306 6.613 1.00 97.19 94 ILE A O 1
ATOM 779 N N . ASN A 1 95 ? 9.407 2.163 4.521 1.00 96.31 95 ASN A N 1
ATOM 780 C CA . ASN A 1 95 ? 8.047 2.680 4.641 1.00 96.31 95 ASN A CA 1
ATOM 781 C C . ASN A 1 95 ? 7.062 1.560 4.987 1.00 96.31 95 ASN A C 1
ATOM 783 O O . ASN A 1 95 ? 6.372 1.664 5.985 1.00 96.31 95 ASN A O 1
ATOM 787 N N . ASN A 1 96 ? 7.101 0.427 4.280 1.00 95.88 96 ASN A N 1
ATOM 788 C CA . ASN A 1 96 ? 6.217 -0.714 4.550 1.00 95.88 96 ASN A CA 1
ATOM 789 C C . ASN A 1 96 ? 6.393 -1.298 5.963 1.00 95.88 96 ASN A C 1
ATOM 791 O O . ASN A 1 96 ? 5.429 -1.769 6.561 1.00 95.88 96 ASN A O 1
ATOM 795 N N . ILE A 1 97 ? 7.615 -1.298 6.510 1.00 96.88 97 ILE A N 1
ATOM 796 C CA . ILE A 1 97 ? 7.865 -1.771 7.882 1.00 96.88 97 ILE A CA 1
ATOM 797 C C . ILE A 1 97 ? 7.232 -0.828 8.908 1.00 96.88 97 ILE A C 1
ATOM 799 O O . ILE A 1 97 ? 6.664 -1.297 9.899 1.00 96.88 97 ILE A O 1
ATOM 803 N N . LEU A 1 98 ? 7.355 0.483 8.689 1.00 96.62 98 LEU A N 1
ATOM 804 C CA . LEU A 1 98 ? 6.696 1.484 9.523 1.00 96.62 98 LEU A CA 1
ATOM 805 C C . LEU A 1 98 ? 5.176 1.393 9.366 1.00 96.62 98 LEU A C 1
ATOM 807 O O . LEU A 1 98 ? 4.480 1.399 10.379 1.00 96.62 98 LEU A O 1
ATOM 811 N N . GLU A 1 99 ? 4.694 1.179 8.142 1.00 96.00 99 GLU A N 1
ATOM 812 C CA . GLU A 1 99 ? 3.269 1.185 7.825 1.00 96.00 99 GLU A CA 1
ATOM 813 C C . GLU A 1 99 ? 2.510 0.055 8.521 1.00 96.00 99 GLU A C 1
ATOM 815 O O . GLU A 1 99 ? 1.467 0.255 9.132 1.00 96.00 99 GLU A O 1
ATOM 820 N N . ILE A 1 100 ? 3.108 -1.140 8.589 1.00 96.38 100 ILE A N 1
ATOM 821 C CA . ILE A 1 100 ? 2.537 -2.260 9.358 1.00 96.38 100 ILE A CA 1
ATOM 822 C C . ILE A 1 100 ? 2.289 -1.867 10.826 1.00 96.38 100 ILE A C 1
ATOM 824 O O . ILE A 1 100 ? 1.350 -2.354 11.461 1.00 96.38 100 ILE A O 1
ATOM 828 N N . ARG A 1 101 ? 3.142 -1.011 11.405 1.00 96.56 101 ARG A N 1
ATOM 829 C CA . ARG A 1 101 ? 3.001 -0.561 12.795 1.00 96.56 101 ARG A CA 1
ATOM 830 C C . ARG A 1 101 ? 1.986 0.569 12.925 1.00 96.56 101 ARG A C 1
ATOM 832 O O . ARG A 1 101 ? 1.216 0.546 13.887 1.00 96.56 101 ARG A O 1
ATOM 839 N N . THR A 1 102 ? 1.980 1.528 12.003 1.00 96.25 102 THR A N 1
ATOM 840 C CA . THR A 1 102 ? 1.026 2.648 12.005 1.00 96.25 102 THR A CA 1
ATOM 841 C C . THR A 1 102 ? -0.393 2.165 11.729 1.00 96.25 102 THR A C 1
ATOM 843 O O . THR A 1 102 ? -1.293 2.546 12.473 1.00 96.25 102 THR A O 1
ATOM 846 N N . ASP A 1 103 ? -0.600 1.246 10.788 1.00 94.81 103 ASP A N 1
ATOM 847 C CA . ASP A 1 103 ? -1.913 0.651 10.510 1.00 94.81 103 ASP A CA 1
ATOM 848 C C . ASP A 1 103 ? -2.426 -0.208 11.667 1.00 94.81 103 ASP A C 1
ATOM 850 O O . ASP A 1 103 ? -3.602 -0.143 12.038 1.00 94.81 103 ASP A O 1
ATOM 854 N N . ALA A 1 104 ? -1.543 -0.971 12.318 1.00 94.88 104 ALA A N 1
ATOM 855 C CA . ALA A 1 104 ? -1.915 -1.700 13.527 1.00 94.88 104 ALA A CA 1
ATOM 856 C C . ALA A 1 104 ? -2.332 -0.740 14.655 1.00 94.88 104 ALA A C 1
ATOM 858 O O . ALA A 1 104 ? -3.316 -0.988 15.350 1.00 94.88 104 ALA A O 1
ATOM 859 N N . PHE A 1 105 ? -1.615 0.374 14.829 1.00 94.69 105 PHE A N 1
ATOM 860 C CA . PHE A 1 105 ? -1.982 1.405 15.799 1.00 94.69 105 PHE A CA 1
ATOM 861 C C . PHE A 1 105 ? -3.323 2.064 15.446 1.00 94.69 105 PHE A C 1
ATOM 863 O O . PHE A 1 105 ? -4.179 2.220 16.319 1.00 94.69 105 PHE A O 1
ATOM 870 N N . LYS A 1 106 ? -3.535 2.379 14.164 1.00 92.94 106 LYS A N 1
ATOM 871 C CA . LYS A 1 106 ? -4.770 2.940 13.609 1.00 92.94 106 LYS A CA 1
ATOM 872 C C . LYS A 1 106 ? -5.978 2.060 13.968 1.00 92.94 106 LYS A C 1
ATOM 874 O O . LYS A 1 106 ? -6.957 2.558 14.522 1.00 92.94 106 LYS A O 1
ATOM 879 N N . LEU A 1 107 ? -5.889 0.747 13.758 1.00 91.88 107 LEU A N 1
ATOM 880 C CA . LEU A 1 107 ? -6.980 -0.188 14.067 1.00 91.88 107 LEU A CA 1
ATOM 881 C C . LEU A 1 107 ? -7.176 -0.461 15.564 1.00 91.88 107 LEU A C 1
ATOM 883 O O . LEU A 1 107 ? -8.302 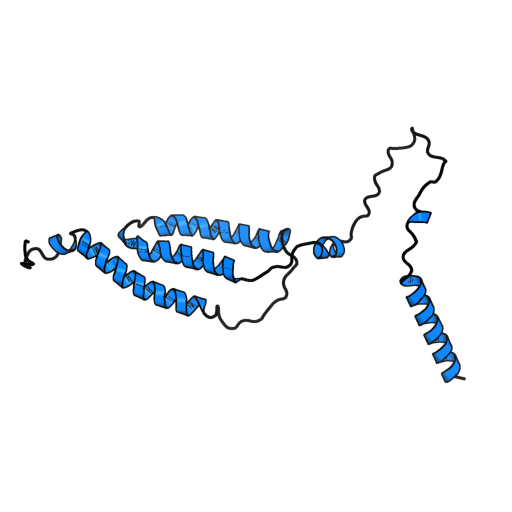-0.712 15.985 1.00 91.88 107 LEU A O 1
ATOM 887 N N . CYS A 1 108 ? -6.108 -0.444 16.363 1.00 91.69 108 CYS A N 1
ATOM 888 C CA . CYS A 1 108 ? -6.189 -0.794 17.784 1.00 91.69 108 CYS A CA 1
ATOM 889 C C . CYS A 1 108 ? -6.553 0.385 18.693 1.00 91.69 108 CYS A C 1
ATOM 891 O O . CYS A 1 108 ? -7.137 0.164 19.749 1.00 91.69 108 CYS A O 1
ATOM 893 N N . MET A 1 109 ? -6.166 1.611 18.329 1.00 89.88 109 MET A N 1
ATOM 894 C CA . MET A 1 109 ? -6.251 2.773 19.226 1.00 89.88 109 MET A CA 1
ATOM 895 C C . MET A 1 109 ? -7.150 3.891 18.698 1.00 89.88 109 MET A C 1
ATOM 897 O O . MET A 1 109 ? -7.677 4.667 19.494 1.00 89.88 109 MET A O 1
ATOM 901 N N . ILE A 1 110 ? -7.331 4.001 17.377 1.00 91.50 110 ILE A N 1
ATOM 902 C CA . ILE A 1 110 ? -8.050 5.135 16.777 1.00 91.50 110 ILE A CA 1
ATOM 903 C C . ILE A 1 110 ? -9.503 4.777 16.475 1.00 91.50 110 ILE A C 1
ATOM 905 O O . ILE A 1 110 ? -10.395 5.561 16.791 1.00 91.50 110 ILE A O 1
ATOM 909 N N . TYR A 1 111 ? -9.752 3.614 15.877 1.00 93.62 111 TYR A N 1
ATOM 910 C CA . TYR A 1 111 ? -11.083 3.233 15.404 1.00 93.62 111 TYR A CA 1
ATOM 911 C C . TYR A 1 111 ? -11.782 2.213 16.303 1.00 93.62 111 TYR A C 1
ATOM 913 O O . TYR A 1 111 ? -11.147 1.416 16.990 1.00 93.62 111 TYR A O 1
ATOM 921 N N . GLN A 1 112 ? -13.114 2.190 16.212 1.00 93.81 112 GLN A N 1
ATOM 922 C CA . GLN A 1 112 ? -13.920 1.068 16.691 1.00 93.81 112 GLN A CA 1
ATOM 923 C C . GLN A 1 112 ? -13.497 -0.223 15.994 1.00 93.81 112 GLN A C 1
ATOM 925 O O . GLN A 1 112 ? -13.220 -0.217 14.791 1.00 93.81 112 GLN A O 1
ATOM 930 N N . ARG A 1 113 ? -13.547 -1.347 16.717 1.00 91.31 113 ARG A N 1
ATOM 931 C CA . ARG A 1 113 ? -13.242 -2.663 16.149 1.00 91.31 113 ARG A CA 1
ATOM 932 C C . ARG A 1 113 ? -14.149 -2.952 14.939 1.00 91.31 113 ARG A C 1
ATOM 934 O O . ARG A 1 113 ? -15.356 -3.131 15.122 1.00 91.31 113 ARG A O 1
ATOM 941 N N . PRO A 1 114 ? -13.599 -3.051 13.715 1.00 90.94 114 PRO A N 1
ATOM 942 C CA . PRO A 1 114 ? -14.405 -3.327 12.537 1.00 90.94 114 PRO A CA 1
ATOM 943 C C . PRO A 1 114 ? -14.910 -4.774 12.553 1.00 90.94 114 PRO A C 1
ATOM 94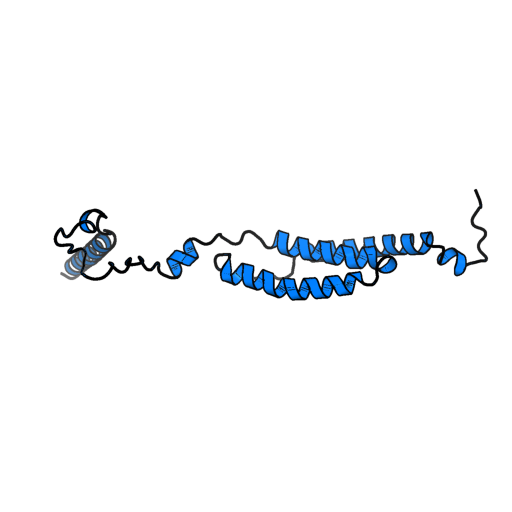5 O O . PRO A 1 114 ? -14.252 -5.690 13.059 1.00 90.94 114 PRO A O 1
ATOM 948 N N . PHE A 1 115 ? -16.085 -4.994 11.966 1.00 91.38 115 PHE A N 1
ATOM 949 C CA . PHE A 1 115 ? -16.610 -6.342 11.772 1.00 91.38 115 PHE A CA 1
ATOM 950 C C . PHE A 1 115 ? -15.819 -7.067 10.689 1.00 91.38 115 PHE A C 1
ATOM 952 O O . PHE A 1 115 ? -15.554 -6.519 9.620 1.00 91.38 115 PHE A O 1
ATOM 959 N N . SER A 1 116 ? -15.466 -8.323 10.954 1.00 90.69 116 SER A N 1
ATOM 960 C CA . SER A 1 116 ? -14.741 -9.133 9.987 1.00 90.69 116 SER A CA 1
ATOM 961 C C . SER A 1 116 ? -15.615 -9.435 8.771 1.00 90.69 116 SER A C 1
ATOM 963 O O . SER A 1 116 ? -16.741 -9.920 8.882 1.00 90.69 116 SER A O 1
ATOM 965 N N . GLN A 1 117 ? -15.068 -9.171 7.590 1.00 90.94 117 GLN A N 1
ATOM 966 C CA . GLN A 1 117 ? -15.686 -9.510 6.316 1.00 90.94 117 GLN A CA 1
ATOM 967 C C . GLN A 1 117 ? -14.843 -10.583 5.633 1.00 90.94 117 GLN A C 1
ATOM 969 O O . GLN A 1 117 ? -13.618 -10.484 5.567 1.00 90.94 117 GLN A O 1
ATOM 974 N N . ARG A 1 118 ? -15.490 -11.643 5.143 1.00 93.50 118 ARG A N 1
ATOM 975 C CA . ARG A 1 118 ? -14.804 -12.678 4.364 1.00 93.50 118 ARG A CA 1
ATOM 976 C C . ARG A 1 118 ? -14.724 -12.226 2.914 1.00 93.50 118 ARG A C 1
ATOM 978 O O . ARG A 1 118 ? -15.745 -12.175 2.235 1.00 93.50 118 ARG A O 1
ATOM 985 N N . VAL A 1 119 ? -13.514 -11.948 2.453 1.00 92.19 119 VAL A N 1
ATOM 986 C CA . VAL A 1 119 ? -13.214 -11.621 1.057 1.00 92.19 119 VAL A CA 1
ATOM 987 C C . VAL A 1 119 ? -12.417 -12.759 0.422 1.00 92.19 119 VAL A C 1
ATOM 989 O O . VAL A 1 119 ? -11.663 -13.453 1.104 1.00 92.19 119 VAL A O 1
ATOM 992 N N . LYS A 1 120 ? -12.634 -13.005 -0.873 1.00 94.31 120 LYS A N 1
ATOM 993 C CA . LYS A 1 120 ? -11.939 -14.065 -1.625 1.00 94.31 120 LYS A CA 1
ATOM 994 C C . LYS A 1 120 ? -10.576 -13.596 -2.134 1.00 94.31 120 LYS A C 1
ATOM 996 O O . LYS A 1 120 ? -9.651 -14.393 -2.246 1.00 94.31 120 LYS A O 1
ATOM 1001 N N . ASP A 1 121 ? -10.491 -12.319 -2.471 1.00 93.62 121 ASP A N 1
ATOM 1002 C CA . ASP A 1 121 ? -9.359 -11.672 -3.107 1.00 93.62 121 ASP A CA 1
ATOM 1003 C C . ASP A 1 121 ? -9.268 -10.207 -2.657 1.00 93.62 121 ASP A C 1
ATOM 1005 O O . ASP A 1 121 ? -10.154 -9.679 -1.983 1.00 93.62 121 ASP A O 1
ATOM 1009 N N . ILE A 1 122 ? -8.180 -9.544 -3.048 1.00 92.69 122 ILE A N 1
ATOM 1010 C CA . ILE A 1 122 ? -7.993 -8.096 -2.868 1.00 92.69 122 ILE A CA 1
ATOM 1011 C C . ILE A 1 122 ? -8.875 -7.269 -3.826 1.00 92.69 122 ILE A C 1
ATOM 1013 O O . ILE A 1 122 ? -8.825 -6.042 -3.827 1.00 92.69 122 ILE A O 1
ATOM 1017 N N . GLY A 1 123 ? -9.672 -7.927 -4.674 1.00 92.88 123 GLY A N 1
ATOM 1018 C CA . GLY A 1 123 ? -10.569 -7.295 -5.633 1.00 92.88 123 GLY A CA 1
ATOM 1019 C C . GLY A 1 123 ? -9.855 -6.587 -6.790 1.00 92.88 123 GLY A C 1
ATOM 1020 O O . GLY A 1 123 ? -8.890 -7.085 -7.373 1.00 92.88 123 GLY A O 1
ATOM 1021 N N . HIS A 1 124 ? -10.367 -5.410 -7.159 1.00 94.56 124 HIS A N 1
ATOM 1022 C CA . HIS A 1 124 ? -9.929 -4.650 -8.338 1.00 94.56 124 HIS A CA 1
ATOM 1023 C C . HIS A 1 124 ? -8.468 -4.189 -8.277 1.00 94.56 124 HIS A C 1
ATOM 1025 O O . HIS A 1 124 ? -7.852 -3.995 -9.326 1.00 94.56 124 HIS A O 1
ATOM 1031 N N . TRP A 1 125 ? -7.899 -4.075 -7.076 1.00 96.50 125 TRP A N 1
ATOM 1032 C CA . TRP A 1 125 ? -6.512 -3.672 -6.862 1.00 96.50 125 TRP A CA 1
ATOM 1033 C C . TRP A 1 125 ? -5.510 -4.577 -7.577 1.00 96.50 125 TRP A C 1
ATOM 1035 O O . TRP A 1 125 ? -4.526 -4.079 -8.122 1.00 96.50 125 TRP A O 1
ATOM 1045 N N . GLN A 1 126 ? -5.794 -5.881 -7.675 1.00 96.19 126 GLN A N 1
ATOM 1046 C CA . GLN A 1 126 ? -4.937 -6.801 -8.421 1.00 96.19 126 GLN A CA 1
ATOM 1047 C C . GLN A 1 126 ? -4.837 -6.402 -9.899 1.00 96.19 126 GLN A C 1
ATOM 1049 O O . GLN A 1 126 ? -3.740 -6.237 -10.426 1.00 96.19 126 GLN A O 1
ATOM 1054 N N . LYS A 1 127 ? -5.984 -6.178 -10.551 1.00 96.75 127 LYS A N 1
ATOM 1055 C CA . LYS A 1 127 ? -6.034 -5.779 -11.966 1.00 96.75 127 LYS A CA 1
ATOM 1056 C C . LYS A 1 127 ? -5.368 -4.424 -12.195 1.00 96.75 127 LYS A C 1
ATOM 1058 O O . LYS A 1 127 ? -4.691 -4.238 -13.198 1.00 96.75 127 LYS A O 1
ATOM 1063 N N . ILE A 1 128 ? -5.539 -3.482 -11.263 1.00 97.31 128 ILE A N 1
ATOM 1064 C CA . ILE A 1 128 ? -4.891 -2.164 -11.330 1.00 97.31 128 ILE A CA 1
ATOM 1065 C C . ILE A 1 128 ? -3.366 -2.323 -11.327 1.00 97.31 128 ILE A C 1
ATOM 1067 O O . ILE A 1 128 ? -2.700 -1.782 -12.209 1.00 97.31 128 ILE A O 1
ATOM 1071 N N . MET A 1 129 ? -2.816 -3.114 -10.402 1.00 97.62 129 MET A N 1
ATOM 1072 C CA . MET A 1 129 ? -1.374 -3.373 -10.348 1.00 97.62 129 MET A CA 1
ATOM 1073 C C . MET A 1 129 ? -0.864 -4.099 -11.600 1.00 97.62 129 MET A C 1
ATOM 1075 O O . MET A 1 129 ? 0.199 -3.747 -12.108 1.00 97.62 129 MET A O 1
ATOM 1079 N N . GLU A 1 130 ? -1.622 -5.053 -12.149 1.00 97.25 130 GLU A N 1
ATOM 1080 C CA . GLU A 1 130 ? -1.286 -5.723 -13.416 1.00 97.25 130 GLU A CA 1
ATOM 1081 C C . GLU A 1 130 ? -1.179 -4.721 -14.580 1.00 97.25 130 GLU A C 1
ATOM 1083 O O . GLU A 1 130 ? -0.181 -4.717 -15.307 1.00 97.25 130 GLU A O 1
ATOM 1088 N N . TYR A 1 131 ? -2.149 -3.810 -14.725 1.00 97.62 131 TYR A N 1
ATOM 1089 C CA . TYR A 1 131 ? -2.086 -2.756 -15.744 1.00 97.62 131 TYR A CA 1
ATOM 1090 C C . TYR A 1 131 ? -0.917 -1.792 -15.516 1.00 97.62 131 TYR A C 1
ATOM 1092 O O . TYR A 1 131 ? -0.248 -1.391 -16.473 1.00 97.62 131 TYR A O 1
ATOM 1100 N N . MET A 1 132 ? -0.627 -1.452 -14.258 1.00 97.81 132 MET A N 1
ATOM 1101 C CA . MET A 1 132 ? 0.518 -0.611 -13.913 1.00 97.81 132 MET A CA 1
ATOM 1102 C C . MET A 1 132 ? 1.850 -1.266 -14.281 1.00 97.81 132 MET A C 1
ATOM 1104 O O . MET A 1 132 ? 2.733 -0.576 -14.782 1.00 97.81 132 MET A O 1
ATOM 1108 N N . ILE A 1 133 ? 1.996 -2.582 -14.101 1.00 98.00 133 ILE A N 1
ATOM 1109 C CA . ILE A 1 133 ? 3.206 -3.316 -14.504 1.00 98.00 133 ILE A CA 1
ATOM 1110 C C . ILE A 1 133 ? 3.412 -3.226 -16.019 1.00 98.00 133 ILE A C 1
ATOM 1112 O O . ILE A 1 133 ? 4.518 -2.921 -16.468 1.00 98.00 133 ILE A O 1
ATOM 1116 N N . VAL A 1 134 ? 2.357 -3.429 -16.815 1.00 98.00 134 VAL A N 1
ATOM 1117 C CA . VAL A 1 134 ? 2.440 -3.306 -18.282 1.00 98.00 134 VAL A CA 1
ATOM 1118 C C . VAL A 1 134 ? 2.861 -1.891 -18.688 1.00 98.00 134 VAL A C 1
ATOM 1120 O O . VAL A 1 134 ? 3.770 -1.726 -19.504 1.00 98.00 134 VAL A O 1
ATOM 1123 N N . ALA A 1 135 ? 2.264 -0.863 -18.080 1.00 97.50 135 ALA A N 1
ATOM 1124 C CA . ALA A 1 135 ? 2.655 0.524 -18.318 1.00 97.50 135 ALA A CA 1
ATOM 1125 C C . ALA A 1 135 ? 4.111 0.798 -17.897 1.00 97.50 135 ALA A C 1
ATOM 1127 O O . ALA A 1 135 ? 4.850 1.476 -18.613 1.00 97.50 135 ALA A O 1
ATOM 1128 N N . ALA A 1 136 ? 4.555 0.241 -16.768 1.00 97.19 136 ALA A N 1
ATOM 1129 C CA . ALA A 1 136 ? 5.911 0.416 -16.264 1.00 97.19 136 ALA A CA 1
ATOM 1130 C C . ALA A 1 136 ? 6.963 -0.190 -17.197 1.00 97.19 136 ALA A C 1
ATOM 1132 O O . ALA A 1 136 ? 8.023 0.414 -17.371 1.00 97.19 136 ALA A O 1
ATOM 1133 N N . ILE A 1 137 ? 6.680 -1.323 -17.848 1.00 96.25 137 ILE A N 1
ATOM 1134 C CA . ILE A 1 137 ? 7.569 -1.890 -18.875 1.00 96.25 137 ILE A CA 1
ATOM 1135 C C . ILE A 1 137 ? 7.788 -0.871 -19.999 1.00 96.25 137 ILE A C 1
ATOM 1137 O O . ILE A 1 137 ? 8.932 -0.560 -20.330 1.00 96.25 137 ILE A O 1
ATOM 1141 N N . ILE A 1 138 ? 6.706 -0.292 -20.530 1.00 95.44 138 ILE A N 1
ATOM 1142 C CA . ILE A 1 138 ? 6.768 0.697 -21.618 1.00 95.44 138 ILE A CA 1
ATOM 1143 C C . ILE A 1 138 ? 7.600 1.915 -21.191 1.00 95.44 138 ILE A C 1
ATOM 1145 O O . ILE A 1 138 ? 8.517 2.326 -21.904 1.00 95.44 138 ILE A O 1
ATOM 1149 N N . VAL A 1 139 ? 7.325 2.460 -20.005 1.00 95.00 139 VAL A N 1
ATOM 1150 C CA . VAL A 1 139 ? 8.026 3.636 -19.467 1.00 95.00 139 VAL A CA 1
ATOM 1151 C C . VAL A 1 139 ? 9.520 3.367 -19.256 1.00 95.00 139 VAL A C 1
ATOM 1153 O O . VAL A 1 139 ? 10.354 4.175 -19.665 1.00 95.00 139 VAL A O 1
ATOM 1156 N N . ASN A 1 140 ? 9.892 2.220 -18.683 1.00 93.56 140 ASN A N 1
ATOM 1157 C CA . ASN A 1 140 ? 11.302 1.881 -18.472 1.00 93.56 140 ASN A CA 1
ATOM 1158 C C . ASN A 1 140 ? 12.045 1.628 -19.792 1.00 93.56 140 ASN A C 1
ATOM 1160 O O . ASN A 1 140 ? 13.205 2.028 -19.918 1.00 93.56 140 ASN A O 1
ATOM 1164 N N . CYS A 1 141 ? 11.389 1.039 -20.799 1.00 91.44 141 CYS A N 1
ATOM 1165 C CA . CYS A 1 141 ? 11.955 0.925 -22.145 1.00 91.44 141 CYS A CA 1
ATOM 1166 C C . CYS A 1 141 ? 12.261 2.307 -22.736 1.00 91.44 141 CYS A C 1
ATOM 1168 O O . CYS A 1 141 ? 13.376 2.533 -23.206 1.00 91.44 141 CYS A O 1
ATOM 1170 N N . ILE A 1 142 ? 11.317 3.250 -22.639 1.00 89.75 142 ILE A N 1
ATOM 1171 C CA . ILE A 1 142 ? 11.513 4.635 -23.091 1.00 89.75 142 ILE A CA 1
ATOM 1172 C C . ILE A 1 142 ? 12.688 5.287 -22.346 1.00 89.75 142 ILE A C 1
ATOM 1174 O O . ILE A 1 142 ? 13.573 5.864 -22.982 1.00 89.75 142 ILE A O 1
ATOM 1178 N N . PHE A 1 143 ? 12.763 5.153 -21.017 1.00 89.19 143 PHE A N 1
ATOM 1179 C CA . PHE A 1 143 ? 13.881 5.701 -20.240 1.00 89.19 143 PHE A CA 1
ATOM 1180 C C . PHE A 1 143 ? 15.238 5.108 -20.633 1.00 89.19 143 PHE A C 1
ATOM 1182 O O . PHE A 1 143 ? 16.230 5.840 -20.699 1.00 89.19 143 PHE A O 1
ATOM 1189 N N . CYS A 1 144 ? 15.296 3.810 -20.929 1.00 85.94 144 CYS A N 1
ATOM 1190 C CA . CYS A 1 144 ? 16.512 3.155 -21.404 1.00 85.94 144 CYS A CA 1
ATOM 1191 C C . CYS A 1 144 ? 16.952 3.692 -22.779 1.00 85.94 144 CYS A C 1
ATOM 1193 O O . CYS A 1 144 ? 18.135 3.987 -22.984 1.00 85.94 144 CYS A O 1
ATOM 1195 N N . SER A 1 145 ? 16.000 3.895 -23.695 1.00 84.12 145 SER A N 1
ATOM 1196 C CA . SER A 1 145 ? 16.255 4.454 -25.027 1.00 84.12 145 SER A CA 1
ATOM 1197 C C . SER A 1 145 ? 16.755 5.900 -24.971 1.00 84.12 145 SER A C 1
ATOM 1199 O O . SER A 1 145 ? 17.734 6.232 -25.640 1.00 84.12 145 SER A O 1
ATOM 1201 N N . ILE A 1 146 ? 16.145 6.746 -24.132 1.00 83.00 146 ILE A N 1
ATOM 1202 C CA . ILE A 1 146 ? 16.512 8.167 -23.995 1.00 83.00 146 ILE A CA 1
ATOM 1203 C C . ILE A 1 146 ? 17.913 8.336 -23.392 1.00 83.00 146 ILE A C 1
ATOM 1205 O O . ILE A 1 146 ? 18.654 9.237 -23.781 1.00 83.00 146 ILE A O 1
ATOM 1209 N N . ARG A 1 147 ? 18.333 7.457 -22.475 1.00 73.56 147 ARG A N 1
ATOM 1210 C CA . ARG A 1 147 ? 19.615 7.592 -21.755 1.00 73.56 147 ARG A CA 1
ATOM 1211 C C . ARG A 1 147 ? 20.865 7.277 -22.579 1.00 73.56 147 ARG A C 1
ATOM 1213 O O . ARG A 1 147 ? 21.960 7.186 -22.026 1.00 73.56 147 ARG A O 1
ATOM 1220 N N . GLY A 1 148 ? 20.736 7.104 -23.895 1.00 64.12 148 GLY A N 1
ATOM 1221 C CA . GLY A 1 148 ? 21.864 6.871 -24.800 1.00 64.12 148 GLY A CA 1
ATOM 1222 C C . GLY A 1 148 ? 22.577 5.532 -24.579 1.00 64.12 148 GLY A C 1
ATOM 1223 O O . GLY A 1 148 ? 23.515 5.221 -25.309 1.00 64.12 148 GLY A O 1
ATOM 1224 N N . VAL A 1 149 ? 22.121 4.710 -23.624 1.00 65.94 149 VAL A N 1
ATOM 1225 C CA . VAL A 1 149 ? 22.584 3.330 -23.424 1.00 65.94 149 VAL A CA 1
ATOM 1226 C C . VAL A 1 149 ? 22.303 2.522 -24.684 1.00 65.94 149 VAL A C 1
ATOM 1228 O O . VAL A 1 149 ? 23.194 1.836 -25.170 1.00 65.94 149 VAL A O 1
ATOM 1231 N N . PHE A 1 150 ? 21.131 2.705 -25.300 1.00 63.78 150 PHE A N 1
ATOM 1232 C CA . PHE A 1 150 ? 20.822 2.109 -26.600 1.00 63.78 150 PHE A CA 1
ATOM 1233 C C . PHE A 1 150 ? 21.809 2.544 -27.701 1.00 63.78 150 PHE A C 1
ATOM 1235 O O . PHE A 1 150 ? 22.293 1.709 -28.461 1.00 63.78 150 PHE A O 1
ATOM 1242 N N . ARG A 1 151 ? 22.209 3.826 -27.723 1.00 64.25 151 ARG A N 1
ATOM 1243 C CA . ARG A 1 151 ? 23.214 4.358 -28.666 1.00 64.25 151 ARG A CA 1
ATOM 1244 C C . ARG A 1 151 ? 24.605 3.746 -28.454 1.00 64.25 151 ARG A C 1
ATOM 1246 O O . ARG A 1 151 ? 25.362 3.609 -29.408 1.00 64.25 151 ARG A O 1
ATOM 1253 N N . ARG A 1 152 ? 24.939 3.372 -27.212 1.00 66.56 152 ARG A N 1
ATOM 1254 C CA . ARG A 1 152 ? 26.187 2.668 -26.864 1.00 66.56 152 ARG A CA 1
ATOM 1255 C C . ARG A 1 152 ? 26.118 1.164 -27.143 1.00 66.56 152 ARG A C 1
ATOM 1257 O O . ARG A 1 152 ? 27.135 0.588 -27.507 1.00 66.56 152 ARG A O 1
ATOM 1264 N N . LEU A 1 153 ? 24.949 0.540 -26.981 1.00 71.06 153 LEU A N 1
ATOM 1265 C CA . LEU A 1 153 ? 24.734 -0.897 -27.200 1.00 71.06 153 LEU A CA 1
ATOM 1266 C C . LEU A 1 153 ? 24.616 -1.262 -28.683 1.00 71.06 153 LEU A C 1
ATOM 1268 O O . LEU A 1 153 ? 25.061 -2.337 -29.077 1.00 71.06 153 LEU A O 1
ATOM 1272 N N . VAL A 1 154 ? 24.068 -0.371 -29.515 1.00 72.38 154 VAL A N 1
ATOM 1273 C CA . VAL A 1 154 ? 23.995 -0.568 -30.969 1.00 72.38 154 VAL A CA 1
ATOM 1274 C C . VAL A 1 154 ? 24.631 0.618 -31.701 1.00 72.38 154 VAL A C 1
ATOM 1276 O O . VAL A 1 154 ? 23.937 1.423 -32.321 1.00 72.38 154 VAL A O 1
ATOM 1279 N N . PRO A 1 155 ? 25.973 0.730 -31.685 1.00 67.06 155 PRO A N 1
ATOM 1280 C CA . PRO A 1 155 ? 26.680 1.853 -32.304 1.00 67.06 155 PRO A CA 1
ATOM 1281 C C . PRO A 1 155 ? 26.602 1.862 -33.842 1.00 67.06 155 PRO A C 1
ATOM 1283 O O . PRO A 1 155 ? 27.042 2.819 -34.469 1.00 67.06 155 PRO A O 1
ATOM 1286 N N . ARG A 1 156 ? 26.069 0.798 -34.464 1.00 63.34 156 ARG A N 1
ATOM 1287 C CA . ARG A 1 156 ? 26.037 0.602 -35.924 1.00 63.34 156 ARG A CA 1
ATOM 1288 C C . ARG A 1 156 ? 24.701 0.903 -36.606 1.00 63.34 156 ARG A C 1
ATOM 1290 O O . ARG A 1 156 ? 24.622 0.731 -37.817 1.00 63.34 156 ARG A O 1
ATOM 1297 N N . LEU A 1 157 ? 23.666 1.334 -35.885 1.00 64.75 157 LEU A N 1
ATOM 1298 C CA . LEU A 1 157 ? 22.413 1.748 -36.522 1.00 64.75 157 LEU A CA 1
ATOM 1299 C C . LEU A 1 157 ? 22.489 3.237 -36.908 1.00 64.75 157 LEU A C 1
ATOM 1301 O O . LEU A 1 157 ? 22.601 4.079 -36.015 1.00 64.75 157 LEU A O 1
ATOM 1305 N N . PRO A 1 158 ? 22.419 3.589 -38.205 1.00 65.44 158 PRO A N 1
ATOM 1306 C CA . PRO A 1 158 ? 22.305 4.972 -38.638 1.00 65.44 158 PRO A CA 1
ATOM 1307 C C . PRO A 1 158 ? 20.849 5.405 -38.450 1.00 65.44 158 PRO A C 1
ATOM 1309 O O . PRO A 1 158 ? 20.046 5.314 -39.373 1.00 65.44 158 PRO A O 1
ATOM 1312 N N . PHE A 1 159 ? 20.477 5.818 -37.240 1.00 62.31 159 PHE A N 1
ATOM 1313 C CA . PHE A 1 159 ? 19.214 6.529 -37.053 1.00 62.31 159 PHE A CA 1
ATOM 1314 C C . PHE A 1 159 ? 19.495 8.030 -37.069 1.00 62.31 159 PHE A C 1
ATOM 1316 O O . PHE A 1 159 ? 20.405 8.501 -36.385 1.00 62.31 159 PHE A O 1
ATOM 1323 N N . ALA A 1 160 ? 18.773 8.709 -37.957 1.00 50.09 160 ALA A N 1
ATOM 1324 C CA . ALA A 1 160 ? 19.077 10.005 -38.536 1.00 50.09 160 ALA A CA 1
ATOM 1325 C C . ALA A 1 160 ? 19.489 11.077 -37.519 1.00 50.09 160 ALA A C 1
ATOM 1327 O O . ALA A 1 160 ? 18.879 11.246 -36.466 1.00 50.09 160 ALA A O 1
ATOM 1328 N N . ALA A 1 161 ? 20.540 11.804 -37.891 1.00 47.53 161 ALA A N 1
ATOM 1329 C CA . ALA A 1 161 ? 20.704 13.179 -37.475 1.00 47.53 161 ALA A CA 1
ATOM 1330 C C . ALA A 1 161 ? 19.622 14.009 -38.172 1.00 47.53 161 ALA A C 1
ATOM 1332 O O . ALA A 1 161 ? 19.547 13.976 -39.398 1.00 47.53 161 ALA A O 1
ATOM 1333 N N . GLU A 1 162 ? 18.833 14.726 -37.384 1.00 37.88 162 GLU A N 1
ATOM 1334 C CA . GLU A 1 162 ? 18.299 16.056 -37.686 1.00 37.88 162 GLU A CA 1
ATOM 1335 C C . GLU A 1 162 ? 18.116 16.795 -36.358 1.00 37.88 162 GLU A C 1
ATOM 1337 O O . GLU A 1 162 ? 17.616 16.167 -35.394 1.00 37.88 162 GLU A O 1
#

InterPro domains:
  IPR007632 Anoctamin [PTHR12308] (43-146)
  IPR049452 Anoctamin, transmembrane domain [PF04547] (44-146)

pLDDT: mean 80.96, std 18.13, range [37.88, 98.0]

Radius of gyration: 33.42 Å; chains: 1; bounding box: 82×44×94 Å